Protein AF-A0A227J649-F1 (afdb_monomer)

pLDDT: mean 88.44, std 10.47, range [49.75, 97.69]

Organism: Vibrio parahaemolyticus (NCBI:txid670)

Foldseek 3Di:
DDPPDWDKDADDPVVVVVCVVPPQAQDKDKDWDWDPFQQIKIKIDIWGWHDWDPPPHTMTTIHDDPDIDIDGPHPWGKAADWDWDWDDDPNDIDIDIDGIATPVGD

Nearest PDB structures (foldseek):
  2rde-assembly1_A  TM=8.973E-01  e=7.851E-06  Vibrio cholerae O395
  1yln-assembly1_A-2  TM=6.308E-01  e=8.716E-06  Vibrio cholerae O1
  3kyg-assembly1_B  TM=6.113E-01  e=4.410E-05  Vibrio cholerae
  5vx6-assembly1_A  TM=5.976E-01  e=1.317E-01  Bacillus subtilis subsp. subtilis str. 168
  5vx6-assembly2_B  TM=5.330E-01  e=1.710E-01  Bacillus subtilis subsp. subtilis str. 168

InterPro domains:
  IPR009926 Type III secretion system flagellar brake protein YcgR, PilZN domain [PF12945] (3-65)
  IPR012349 FMN-binding split barrel [G3DSA:2.30.110.10] (1-74)

Radius of gyration: 20.17 Å; Cα contacts (8 Å, |Δi|>4): 180; chains: 1; bounding box: 42×34×48 Å

Mean predicted aligned error: 7.15 Å

Secondary structure (DSSP, 8-state):
--TT-EEEEE--HHHHHHTTTS--TT-EEEEEEE--STT-EEEEEEEEEEEEE-SSS-EEEEEPPS--EEEE--SSPPEEEEEEEEEEETTEEEEEEEEEEBTTB-

Sequence (106 aa):
MKENSYLILDIPMRLLEDQVMRKLHNADVIVRGVSDTELGHVLAFKSSVLMTAVRPSPLLFIRIPGTFATKPVREHERYKLQMDCTIDHSGNIYDGSLVDFSLAGV

Structure (mmCIF, N/CA/C/O backbone):
data_AF-A0A227J649-F1
#
_entry.id   AF-A0A227J649-F1
#
loop_
_atom_site.group_PDB
_atom_site.id
_atom_site.type_symbol
_atom_site.label_atom_id
_atom_site.label_alt_id
_atom_site.label_comp_id
_atom_site.label_asym_id
_atom_site.label_entity_id
_atom_site.label_seq_id
_atom_site.pdbx_PDB_ins_code
_atom_site.Cartn_x
_atom_site.Cartn_y
_atom_site.Cartn_z
_atom_site.occupancy
_atom_site.B_iso_or_equiv
_atom_site.auth_seq_id
_atom_site.auth_comp_id
_atom_site.auth_asym_id
_atom_site.auth_atom_id
_atom_site.pdbx_PDB_model_num
ATOM 1 N N . MET A 1 1 ? -11.527 -16.160 13.899 1.00 55.41 1 MET A N 1
ATOM 2 C CA . MET A 1 1 ? -10.564 -15.115 14.322 1.00 55.41 1 MET A CA 1
ATOM 3 C C . MET A 1 1 ? -10.466 -15.149 15.835 1.00 55.41 1 MET A C 1
ATOM 5 O O . MET A 1 1 ? -11.491 -15.376 16.462 1.00 55.41 1 MET A O 1
ATOM 9 N N . LYS A 1 2 ? -9.272 -14.976 16.415 1.00 61.75 2 LYS A N 1
ATOM 10 C CA . LYS A 1 2 ? -9.125 -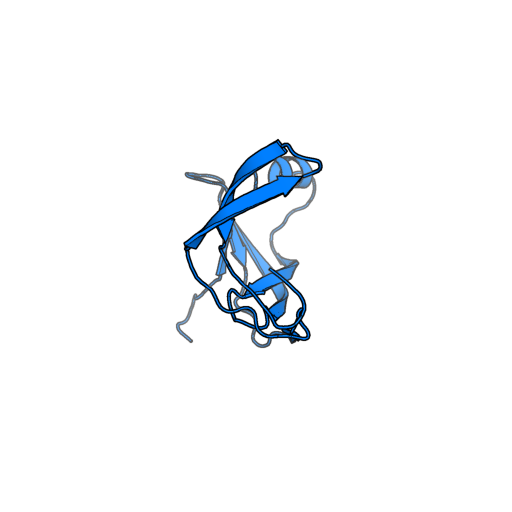14.890 17.877 1.00 61.75 2 LYS A CA 1
ATOM 11 C C . LYS A 1 2 ? -9.903 -13.682 18.402 1.00 61.75 2 LYS A C 1
ATOM 13 O O . LYS A 1 2 ? -9.834 -12.606 17.801 1.00 61.75 2 LYS A O 1
ATOM 18 N N . GLU A 1 3 ? -10.600 -13.855 19.518 1.00 69.00 3 GLU A N 1
ATOM 19 C CA . GLU A 1 3 ? -11.182 -12.739 20.264 1.00 69.00 3 GLU A CA 1
ATOM 20 C C . GLU A 1 3 ? -10.082 -11.718 20.606 1.00 69.00 3 GLU A C 1
ATOM 22 O O . GLU A 1 3 ? -8.932 -12.089 20.845 1.00 69.00 3 GLU A O 1
ATOM 27 N N . ASN A 1 4 ? -10.417 -10.425 20.554 1.00 72.81 4 ASN A N 1
ATOM 28 C CA . ASN A 1 4 ? -9.503 -9.292 20.772 1.00 72.81 4 ASN A CA 1
ATOM 29 C C . ASN A 1 4 ? -8.359 -9.109 19.754 1.00 72.81 4 ASN A C 1
ATOM 31 O O . ASN A 1 4 ? -7.344 -8.497 20.076 1.00 72.81 4 ASN A O 1
ATOM 35 N N . SER A 1 5 ? -8.519 -9.572 18.512 1.00 87.56 5 SER A N 1
ATOM 36 C CA . SER A 1 5 ? -7.564 -9.246 17.441 1.00 87.56 5 SER A CA 1
ATOM 37 C C . SER A 1 5 ? -7.812 -7.834 16.877 1.00 87.56 5 SER A C 1
ATOM 39 O O . SER A 1 5 ? -8.955 -7.459 16.602 1.00 87.56 5 SER A O 1
ATOM 41 N N . TYR A 1 6 ? -6.747 -7.062 16.665 1.00 92.75 6 TYR A N 1
ATOM 42 C CA . TYR A 1 6 ? -6.774 -5.702 16.112 1.00 92.75 6 TYR A CA 1
ATOM 43 C C . TYR A 1 6 ? -5.613 -5.492 15.135 1.00 92.75 6 TYR A C 1
ATOM 45 O O . TYR A 1 6 ? -4.619 -6.216 15.185 1.00 92.75 6 TYR A O 1
ATOM 53 N N . LEU A 1 7 ? -5.741 -4.506 14.245 1.00 94.38 7 LEU A N 1
ATOM 54 C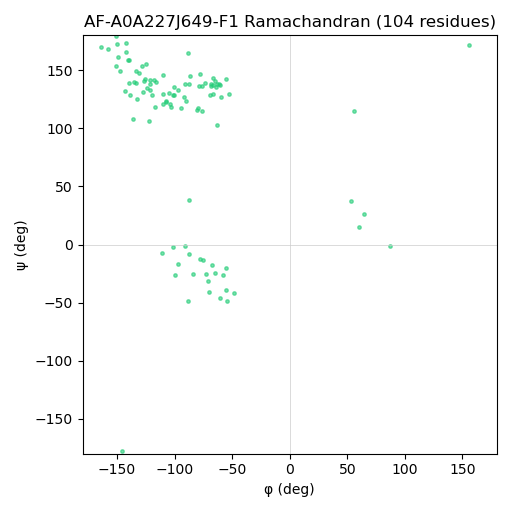 CA . LEU A 1 7 ? -4.610 -4.027 13.448 1.00 94.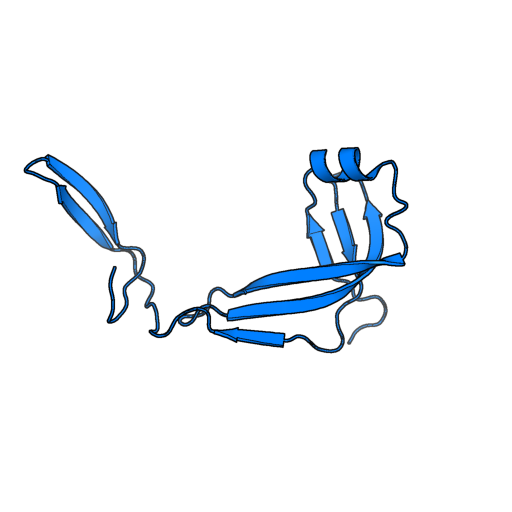38 7 LEU A CA 1
ATOM 55 C C . LEU A 1 7 ? -3.932 -2.880 14.197 1.00 94.38 7 LEU A C 1
ATOM 57 O O . LEU A 1 7 ? -4.617 -2.020 14.759 1.00 94.38 7 LEU A O 1
ATOM 61 N N . ILE A 1 8 ? -2.601 -2.882 14.185 1.00 93.81 8 ILE A N 1
ATOM 62 C CA . ILE A 1 8 ? -1.763 -1.830 14.761 1.00 93.81 8 ILE A CA 1
ATOM 63 C C . ILE A 1 8 ? -1.107 -1.081 13.605 1.00 93.81 8 ILE A C 1
ATOM 65 O O . ILE A 1 8 ? -0.533 -1.712 12.719 1.00 93.81 8 ILE A O 1
ATOM 69 N N . LEU A 1 9 ? -1.205 0.245 13.609 1.00 92.12 9 LEU A N 1
ATOM 70 C CA . LEU A 1 9 ? -0.568 1.116 12.624 1.00 92.12 9 LEU A CA 1
ATOM 71 C C . LEU A 1 9 ? 0.313 2.135 13.343 1.00 92.12 9 LEU A C 1
ATOM 73 O O . LEU A 1 9 ? -0.139 2.753 14.307 1.00 92.12 9 LEU A O 1
ATOM 77 N N . ASP A 1 10 ? 1.528 2.350 12.849 1.00 91.50 10 ASP A N 1
ATOM 78 C CA . ASP A 1 10 ? 2.337 3.492 13.270 1.00 91.50 10 ASP A CA 1
ATOM 79 C C . ASP A 1 10 ? 1.684 4.794 12.793 1.00 91.50 10 ASP A C 1
ATOM 81 O O . ASP A 1 10 ? 1.222 4.891 11.651 1.00 91.50 10 ASP A O 1
ATOM 85 N N . ILE A 1 11 ? 1.655 5.810 13.660 1.00 84.69 11 ILE A N 1
ATOM 86 C CA . ILE A 1 11 ? 1.210 7.154 13.284 1.00 84.69 11 ILE A CA 1
ATOM 87 C C . ILE A 1 11 ? 2.353 8.151 13.504 1.00 84.69 11 ILE A C 1
ATOM 89 O O . ILE A 1 11 ? 2.878 8.248 14.614 1.00 84.69 11 ILE A O 1
ATOM 93 N N . PRO A 1 12 ? 2.701 8.968 12.496 1.00 78.94 12 PRO A N 1
ATOM 94 C CA . PRO A 1 12 ? 3.572 10.120 12.690 1.00 78.94 12 PRO A CA 1
ATOM 95 C C . PRO A 1 12 ? 3.070 11.039 13.816 1.00 78.94 12 PRO A C 1
ATOM 97 O O . PRO A 1 12 ? 1.921 11.480 13.780 1.00 78.94 12 PRO A O 1
ATOM 100 N N . MET A 1 13 ? 3.942 11.398 14.767 1.00 73.94 13 MET A N 1
ATOM 101 C CA . MET A 1 13 ? 3.608 12.293 15.895 1.00 73.94 13 MET A CA 1
ATOM 102 C C . MET A 1 13 ? 2.891 13.574 15.458 1.00 73.94 13 MET A C 1
ATOM 104 O O . MET A 1 13 ? 1.887 13.952 16.052 1.00 73.94 13 MET A O 1
ATOM 108 N N . ARG A 1 14 ? 3.346 14.185 14.359 1.00 75.75 14 ARG A N 1
ATOM 109 C CA . ARG A 1 14 ? 2.740 15.394 13.789 1.00 75.75 14 ARG A CA 1
ATOM 110 C C . ARG A 1 14 ? 1.247 15.229 13.486 1.00 75.75 14 ARG A C 1
ATOM 112 O O . ARG A 1 14 ? 0.465 16.139 13.725 1.00 75.75 14 ARG A O 1
ATOM 119 N N . LEU A 1 15 ? 0.839 14.060 12.987 1.00 72.94 15 LEU A N 1
ATOM 120 C CA . LEU A 1 15 ? -0.570 13.800 12.692 1.00 72.94 15 LEU A CA 1
ATOM 121 C C . LEU A 1 15 ? -1.399 13.660 13.969 1.00 72.94 15 LEU A C 1
ATOM 123 O O . LEU A 1 15 ? -2.566 14.026 13.959 1.00 72.94 15 LEU A O 1
ATOM 127 N N . LEU A 1 16 ? -0.821 13.154 15.061 1.00 69.94 16 LEU A N 1
ATOM 128 C CA . LEU A 1 16 ? -1.505 13.106 16.354 1.00 69.94 16 LEU A CA 1
ATOM 129 C C . LEU A 1 16 ? -1.670 14.499 16.956 1.00 69.94 16 LEU A C 1
ATOM 131 O O . LEU A 1 16 ? -2.744 14.793 17.470 1.00 69.94 16 LEU A O 1
ATOM 135 N N . GLU A 1 17 ? -0.648 15.351 16.851 1.00 71.50 17 GLU A N 1
ATOM 136 C CA . GLU A 1 17 ? -0.682 16.750 17.301 1.00 71.50 17 GLU A CA 1
ATOM 137 C C . GLU A 1 17 ? -1.767 17.553 16.568 1.00 71.50 17 GLU A C 1
ATOM 139 O O . GLU A 1 17 ? -2.593 18.207 17.207 1.00 71.50 17 GLU A O 1
ATOM 144 N N . ASP A 1 18 ? -1.855 17.406 15.243 1.00 67.44 18 ASP A N 1
ATOM 145 C CA . ASP A 1 18 ? -2.906 18.027 14.425 1.00 67.44 18 ASP A CA 1
ATOM 146 C C . ASP A 1 18 ? -4.315 17.483 14.765 1.00 67.44 18 ASP A C 1
ATOM 148 O O . ASP A 1 18 ? -5.330 18.158 14.570 1.00 67.44 18 ASP A O 1
ATOM 152 N N . GLN A 1 19 ? -4.397 16.261 15.306 1.00 63.97 19 GLN A N 1
ATOM 153 C CA . GLN A 1 19 ? -5.642 15.593 15.707 1.00 63.97 19 GLN A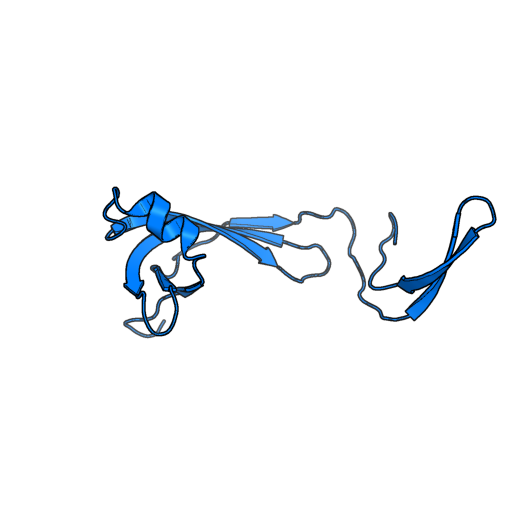 CA 1
ATOM 154 C C . GLN A 1 19 ? -6.037 15.857 17.169 1.00 63.97 19 GLN A C 1
ATOM 156 O O . GLN A 1 19 ? -7.105 15.403 17.569 1.00 63.97 19 GLN A O 1
ATOM 161 N N . VAL A 1 20 ? -5.263 16.612 17.966 1.00 56.03 20 VAL A N 1
ATOM 162 C CA . VAL A 1 20 ? -5.539 16.876 19.403 1.00 56.03 20 VAL A CA 1
ATOM 163 C C . VAL A 1 20 ? -6.933 17.484 19.653 1.00 56.03 20 VAL A C 1
ATOM 165 O O . VAL A 1 20 ? -7.489 17.333 20.740 1.00 56.03 20 VAL A O 1
ATOM 168 N N . MET A 1 21 ? -7.565 18.082 18.637 1.00 49.75 21 MET A N 1
ATOM 169 C CA . MET A 1 21 ? -8.940 18.601 18.718 1.00 49.75 21 MET A CA 1
ATOM 170 C C . MET A 1 21 ? -10.042 17.569 18.394 1.00 49.75 21 MET A C 1
ATOM 172 O O . MET A 1 21 ? -11.224 17.852 18.592 1.00 49.75 21 MET A O 1
ATOM 176 N N . ARG A 1 22 ? -9.703 16.364 17.914 1.00 57.75 22 ARG A N 1
ATOM 177 C CA . ARG A 1 22 ? -10.645 15.276 17.600 1.00 57.75 22 ARG A CA 1
ATOM 178 C C . ARG A 1 22 ? -10.365 14.072 18.496 1.00 57.75 22 ARG A C 1
ATOM 180 O O . ARG A 1 22 ? -9.313 13.449 18.424 1.00 57.75 22 ARG A O 1
ATOM 187 N N . LYS A 1 23 ? -11.343 13.686 19.321 1.00 65.88 23 LYS A N 1
ATOM 188 C CA . LYS A 1 23 ? -11.298 12.394 20.020 1.00 65.88 23 LYS A CA 1
ATOM 189 C C . LYS A 1 23 ? -11.318 11.282 18.966 1.00 65.88 23 LYS A C 1
ATOM 191 O O . LYS A 1 23 ? -12.365 10.998 18.401 1.00 65.88 23 LYS A O 1
ATOM 196 N N . LEU A 1 24 ? -10.161 10.675 18.700 1.00 76.62 24 LEU A N 1
ATOM 197 C CA . LEU A 1 24 ? -10.013 9.597 17.716 1.00 76.62 24 LEU A CA 1
ATOM 198 C C . LEU A 1 24 ? -10.729 8.306 18.131 1.00 76.62 24 LEU A C 1
ATOM 200 O O . LEU A 1 24 ? -10.984 7.461 17.287 1.00 76.62 24 LEU A O 1
ATOM 204 N N . HIS A 1 25 ? -11.079 8.141 19.406 1.00 78.88 25 HIS A N 1
ATOM 205 C CA . HIS A 1 25 ? -11.801 6.964 19.885 1.00 78.88 25 HIS A CA 1
ATOM 206 C C . HIS A 1 25 ? -13.162 6.810 19.181 1.00 78.88 25 HIS A C 1
ATOM 208 O O . HIS A 1 25 ? -13.972 7.737 19.195 1.00 78.88 25 HIS A O 1
ATOM 214 N N . ASN A 1 26 ? -13.427 5.629 18.611 1.00 82.50 26 ASN A N 1
ATOM 215 C CA . ASN A 1 26 ? -14.596 5.318 17.776 1.00 82.50 26 ASN A CA 1
ATOM 216 C C . ASN A 1 26 ? -14.736 6.162 16.496 1.00 82.50 26 ASN A C 1
ATOM 218 O O . ASN A 1 26 ? -15.797 6.144 15.872 1.00 82.50 26 ASN A O 1
ATOM 222 N N . ALA A 1 27 ? -13.691 6.874 16.068 1.00 88.56 27 ALA A N 1
ATOM 223 C CA . ALA A 1 27 ? -13.711 7.533 14.771 1.00 88.56 27 ALA A CA 1
ATOM 224 C C . ALA A 1 27 ? -13.684 6.492 13.641 1.00 88.56 27 ALA A C 1
ATOM 226 O O . ALA A 1 27 ? -12.927 5.517 13.693 1.00 88.56 27 ALA A O 1
ATOM 227 N N . ASP A 1 28 ? -14.492 6.724 12.608 1.00 91.06 28 ASP A N 1
ATOM 228 C CA . ASP A 1 28 ? -14.424 5.971 11.361 1.00 91.06 28 ASP A CA 1
ATOM 229 C C . ASP A 1 28 ? -13.122 6.296 10.620 1.00 91.06 28 ASP A C 1
ATOM 231 O O . ASP A 1 28 ? -12.734 7.459 10.486 1.00 91.06 28 ASP A O 1
ATOM 235 N N . VAL A 1 29 ? -12.470 5.265 10.091 1.00 90.88 29 VAL A N 1
ATOM 236 C CA . VAL A 1 29 ? -11.240 5.379 9.303 1.00 90.88 29 VAL A CA 1
ATOM 237 C C . VAL A 1 29 ? -11.347 4.583 8.012 1.00 90.88 29 VAL A C 1
ATOM 239 O O . VAL A 1 29 ? -11.983 3.529 7.951 1.00 90.88 29 VAL A O 1
ATOM 242 N N . ILE A 1 30 ? -10.684 5.083 6.974 1.00 93.88 30 ILE A N 1
ATOM 243 C CA . ILE A 1 30 ? -10.456 4.355 5.728 1.00 93.88 30 ILE A CA 1
ATOM 244 C C . ILE A 1 30 ? -8.974 4.021 5.667 1.00 93.88 30 ILE A C 1
ATOM 246 O O . ILE A 1 30 ? -8.137 4.921 5.668 1.00 93.88 30 ILE A O 1
ATOM 250 N N . VAL A 1 31 ? -8.655 2.734 5.596 1.00 94.44 31 VAL A N 1
ATOM 251 C CA . VAL A 1 31 ? -7.280 2.258 5.436 1.00 94.44 31 VAL A CA 1
ATOM 252 C C . VAL A 1 31 ? -7.069 1.885 3.982 1.00 94.44 31 VAL A C 1
ATOM 254 O O . VAL A 1 31 ? -7.926 1.234 3.384 1.00 94.44 31 VAL A O 1
ATOM 257 N N . ARG A 1 32 ? -5.933 2.304 3.420 1.00 95.00 32 ARG A N 1
ATOM 258 C CA . ARG A 1 32 ? -5.467 1.890 2.097 1.00 95.00 32 ARG A CA 1
ATOM 259 C C . ARG A 1 32 ? -4.041 1.369 2.207 1.00 95.00 32 ARG A C 1
ATOM 261 O O . ARG A 1 32 ? -3.206 2.028 2.815 1.00 95.00 32 ARG A O 1
ATOM 268 N N . GLY A 1 33 ? -3.781 0.208 1.624 1.00 93.62 33 GLY A N 1
ATOM 269 C CA . GLY A 1 33 ? -2.452 -0.388 1.531 1.00 93.62 33 GLY A CA 1
ATOM 270 C C . GLY A 1 33 ? -2.147 -0.776 0.093 1.00 93.62 33 GLY A C 1
ATOM 271 O O . GLY A 1 33 ? -3.066 -1.039 -0.680 1.00 93.62 33 GLY A O 1
ATOM 272 N N . VAL A 1 34 ? -0.868 -0.807 -0.262 1.00 93.62 34 VAL A N 1
ATOM 273 C CA . VAL A 1 34 ? -0.407 -1.347 -1.544 1.00 93.62 34 VAL A CA 1
ATOM 274 C C . VAL A 1 34 ? 0.273 -2.677 -1.256 1.00 93.62 34 VAL A C 1
ATOM 276 O O . VAL A 1 34 ? 1.178 -2.734 -0.427 1.00 93.62 34 VAL A O 1
ATOM 279 N N . SER A 1 35 ? -0.193 -3.750 -1.888 1.00 90.81 35 SER A N 1
ATOM 280 C CA . SER A 1 35 ? 0.432 -5.060 -1.767 1.00 90.81 35 SER A CA 1
ATOM 281 C C . SER A 1 35 ? 1.682 -5.137 -2.628 1.00 90.81 35 SER A C 1
ATOM 283 O O . SER A 1 35 ? 1.740 -4.607 -3.739 1.00 90.81 35 SER A O 1
ATOM 285 N N . ASP A 1 36 ? 2.653 -5.892 -2.136 1.00 87.69 36 ASP A N 1
ATOM 286 C CA . ASP A 1 36 ? 3.914 -6.145 -2.821 1.00 87.69 36 ASP A CA 1
ATOM 287 C C . ASP A 1 36 ? 3.838 -7.362 -3.772 1.00 87.69 36 ASP A C 1
ATOM 289 O O . ASP A 1 36 ? 4.756 -8.176 -3.867 1.00 87.69 36 ASP A O 1
ATOM 293 N N . THR A 1 37 ? 2.693 -7.509 -4.445 1.00 90.12 37 THR A N 1
ATOM 294 C CA . THR A 1 37 ? 2.454 -8.520 -5.490 1.00 90.12 37 THR A CA 1
ATOM 295 C C . THR A 1 37 ? 2.877 -7.975 -6.856 1.00 90.12 37 THR A C 1
ATOM 297 O O . THR A 1 37 ? 2.963 -6.759 -7.043 1.00 90.12 37 THR A O 1
ATOM 300 N N . GLU A 1 38 ? 3.021 -8.845 -7.847 1.00 90.75 38 GLU A N 1
ATOM 301 C CA . GLU A 1 38 ? 3.477 -8.547 -9.212 1.00 90.75 38 GLU A CA 1
ATOM 302 C C . GLU A 1 38 ? 2.632 -7.444 -9.867 1.00 90.75 38 GLU A C 1
ATOM 304 O O . GLU A 1 38 ? 3.152 -6.432 -10.342 1.00 90.75 38 GLU A O 1
ATOM 309 N N . LEU A 1 39 ? 1.305 -7.569 -9.795 1.00 90.31 39 LEU A N 1
ATOM 310 C CA . LEU A 1 39 ? 0.374 -6.560 -10.314 1.00 90.31 39 LEU A CA 1
ATOM 311 C C . LEU A 1 39 ? 0.216 -5.336 -9.406 1.00 90.31 39 LEU A C 1
ATOM 313 O O . LEU A 1 39 ? -0.343 -4.334 -9.843 1.00 90.31 39 LEU A O 1
ATOM 317 N N . GLY A 1 40 ? 0.705 -5.409 -8.163 1.00 90.00 40 GLY A N 1
ATOM 318 C CA . GLY A 1 40 ? 0.446 -4.441 -7.096 1.00 90.00 40 GLY A CA 1
ATOM 319 C C . GLY A 1 40 ? -1.054 -4.268 -6.846 1.00 90.00 40 GLY A C 1
ATOM 320 O O . GLY A 1 40 ? -1.785 -3.788 -7.702 1.00 90.00 40 GLY A O 1
ATOM 321 N N . HIS A 1 41 ? -1.566 -4.635 -5.681 1.00 93.25 41 HIS A N 1
ATOM 322 C CA . HIS A 1 41 ? -2.979 -4.409 -5.376 1.00 93.25 41 HIS A CA 1
ATOM 323 C C . HIS A 1 41 ? -3.129 -3.250 -4.409 1.00 93.25 41 HIS A C 1
ATOM 325 O O . HIS A 1 41 ? -2.504 -3.229 -3.353 1.00 93.25 41 HIS A O 1
ATOM 331 N N . VAL A 1 42 ? -4.010 -2.306 -4.733 1.00 95.06 42 VAL A N 1
ATOM 332 C CA . VAL A 1 42 ? -4.523 -1.381 -3.727 1.00 95.06 42 VAL A CA 1
ATOM 333 C C . VAL A 1 42 ? -5.617 -2.105 -2.959 1.00 95.06 42 VAL A C 1
ATOM 335 O O . VAL A 1 42 ? -6.660 -2.455 -3.512 1.00 95.06 42 VAL A O 1
ATOM 338 N N . LEU A 1 43 ? -5.369 -2.311 -1.673 1.00 95.25 43 LEU A N 1
ATOM 339 C CA . LEU A 1 43 ? -6.312 -2.845 -0.704 1.00 95.25 43 LEU A CA 1
ATOM 340 C C . LEU A 1 43 ? -6.942 -1.673 0.039 1.00 95.25 43 LEU A C 1
ATOM 342 O O . LEU A 1 43 ? -6.222 -0.785 0.491 1.00 95.25 43 LEU A O 1
ATOM 346 N N . ALA A 1 44 ? -8.263 -1.656 0.186 1.00 96.56 44 ALA A N 1
ATOM 347 C CA . ALA A 1 44 ? -8.959 -0.609 0.922 1.00 96.56 44 ALA A CA 1
ATOM 348 C C . ALA A 1 44 ? -10.099 -1.165 1.773 1.00 96.56 44 ALA A C 1
ATOM 350 O O . ALA A 1 44 ? -10.867 -2.015 1.325 1.00 96.56 44 ALA A O 1
ATOM 351 N N . PHE A 1 45 ? -10.253 -0.655 2.990 1.00 97.06 45 PHE A N 1
ATOM 352 C CA . PHE A 1 45 ? -11.368 -1.024 3.859 1.00 97.06 45 PHE A CA 1
ATOM 353 C C . PHE A 1 45 ? -11.753 0.109 4.806 1.00 97.06 45 PHE A C 1
ATOM 355 O O . PHE A 1 45 ? -10.929 0.948 5.174 1.00 97.06 45 PHE A O 1
ATOM 362 N N . LYS A 1 46 ? -13.025 0.108 5.214 1.00 96.00 46 LYS A N 1
ATOM 363 C CA . LYS A 1 46 ? -13.517 0.941 6.311 1.00 96.00 46 LYS A CA 1
ATOM 364 C C . LYS A 1 46 ? -13.337 0.196 7.632 1.00 96.00 46 LYS A C 1
ATOM 366 O O . LYS A 1 46 ? -13.601 -1.002 7.710 1.00 96.00 46 LYS A O 1
ATOM 371 N N . SER A 1 47 ? -12.899 0.907 8.661 1.00 95.06 47 SER A N 1
ATOM 372 C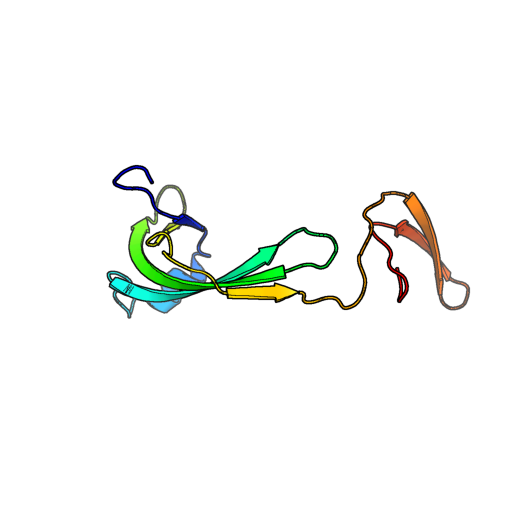 CA . SER A 1 47 ? -12.804 0.410 10.032 1.00 95.06 47 SER A CA 1
ATOM 373 C C . SER A 1 47 ? -13.100 1.535 11.033 1.00 95.06 47 SER A C 1
ATOM 375 O O . SER A 1 47 ? -13.426 2.652 10.638 1.00 95.06 47 SER A O 1
ATOM 377 N N . SER A 1 48 ? -12.999 1.234 12.324 1.00 93.31 48 SER A N 1
ATOM 378 C CA . SER A 1 48 ? -13.134 2.176 13.429 1.00 93.31 48 SER A CA 1
ATOM 379 C C . SER A 1 48 ? -11.911 2.107 14.340 1.00 93.31 48 SER A C 1
ATOM 381 O O . SER A 1 48 ? -11.401 1.015 14.628 1.00 93.31 48 SER A O 1
ATOM 383 N N . VAL A 1 49 ? -11.481 3.256 14.851 1.00 92.19 49 VAL A N 1
ATOM 384 C CA . VAL A 1 49 ? -10.419 3.342 15.859 1.00 92.19 49 VAL A CA 1
ATOM 385 C C . VAL A 1 49 ? -10.909 2.784 17.191 1.00 92.19 49 VAL A C 1
ATOM 387 O O . VAL A 1 49 ? -11.951 3.188 17.703 1.00 92.19 49 VAL A O 1
ATOM 390 N N . LEU A 1 50 ? -10.125 1.874 17.762 1.00 91.94 50 LEU A N 1
ATOM 391 C CA . LEU A 1 50 ? -10.329 1.320 19.097 1.00 91.94 50 LEU A CA 1
ATOM 392 C C . LEU A 1 50 ? -9.630 2.182 20.149 1.00 91.94 50 LEU A C 1
ATOM 394 O O . LEU A 1 50 ? -10.236 2.548 21.147 1.00 91.94 50 LEU A O 1
ATOM 398 N N . MET A 1 51 ? -8.358 2.519 19.926 1.00 89.50 51 MET A N 1
ATOM 399 C CA . MET A 1 51 ? -7.581 3.383 20.817 1.00 89.50 51 MET A CA 1
ATOM 400 C C . MET A 1 51 ? -6.317 3.915 20.134 1.00 89.50 51 MET A C 1
ATOM 402 O O . MET A 1 51 ? -5.916 3.440 19.071 1.00 89.50 51 MET A O 1
ATOM 406 N N . THR A 1 52 ? -5.667 4.869 20.794 1.00 88.38 52 THR A N 1
ATOM 407 C CA . THR A 1 52 ? -4.333 5.374 20.456 1.00 88.38 52 THR A CA 1
ATOM 408 C C . THR A 1 52 ? -3.401 5.181 21.646 1.00 88.38 52 THR A C 1
ATOM 410 O O . THR A 1 52 ? -3.791 5.485 22.774 1.00 88.38 52 THR A O 1
ATOM 413 N N . ALA A 1 53 ? -2.167 4.748 21.406 1.00 87.75 53 ALA A N 1
ATOM 414 C CA . ALA A 1 53 ? -1.101 4.748 22.408 1.00 87.75 53 ALA A CA 1
ATOM 415 C C . ALA A 1 53 ? 0.007 5.697 21.949 1.00 87.75 53 ALA A C 1
ATOM 417 O O . ALA A 1 53 ? 0.306 5.733 20.767 1.00 87.75 53 ALA A O 1
ATOM 418 N N . VAL A 1 54 ? 0.603 6.471 22.857 1.00 84.56 54 VAL A N 1
ATOM 419 C CA . VAL A 1 54 ? 1.671 7.445 22.527 1.00 84.56 54 VAL A CA 1
ATOM 420 C C . VAL A 1 54 ? 3.045 7.043 23.064 1.00 84.56 54 VAL A C 1
ATOM 422 O O . VAL A 1 54 ? 4.040 7.703 22.785 1.00 84.56 54 VAL A O 1
ATOM 425 N N . ARG A 1 55 ? 3.117 5.976 23.866 1.00 83.50 55 ARG A N 1
ATOM 426 C CA . ARG A 1 55 ? 4.358 5.443 24.442 1.00 83.50 55 ARG A CA 1
ATOM 427 C C . ARG A 1 55 ? 4.375 3.918 24.293 1.00 83.50 55 ARG A C 1
ATOM 429 O O . ARG A 1 55 ? 3.333 3.306 24.524 1.00 83.50 55 ARG A O 1
ATOM 436 N N . PRO A 1 56 ? 5.526 3.301 23.960 1.00 85.31 56 PRO A N 1
ATOM 437 C CA . PRO A 1 56 ? 6.828 3.928 23.683 1.00 85.31 56 PRO A CA 1
ATOM 438 C C . PRO A 1 56 ? 6.915 4.622 22.310 1.00 85.31 56 PRO A C 1
ATOM 440 O O . PRO A 1 56 ? 7.837 5.397 22.091 1.00 85.31 56 PRO A O 1
ATOM 443 N N . SER A 1 57 ? 5.953 4.375 21.419 1.00 87.06 57 SER A N 1
ATOM 444 C CA . SER A 1 57 ? 5.818 4.994 20.095 1.00 87.06 57 SER A CA 1
ATOM 445 C C . SER A 1 57 ? 4.334 5.281 19.824 1.00 87.06 57 SER A C 1
ATOM 447 O O . SER A 1 57 ? 3.484 4.657 20.474 1.00 87.06 57 SER A O 1
ATOM 449 N N . PRO A 1 58 ? 3.984 6.201 18.911 1.00 87.88 58 PRO A N 1
ATOM 450 C CA . PRO A 1 58 ? 2.601 6.523 18.621 1.00 87.88 58 PRO A CA 1
ATOM 451 C C . PRO A 1 58 ? 1.958 5.493 17.690 1.00 87.88 58 PRO A C 1
ATOM 453 O O . PRO A 1 58 ? 2.357 5.328 16.539 1.00 87.88 58 PRO A O 1
ATOM 456 N N . LEU A 1 59 ? 0.936 4.815 18.204 1.00 91.00 59 LEU A N 1
ATOM 457 C CA . LEU A 1 59 ? 0.260 3.690 17.567 1.00 91.00 59 LEU A CA 1
ATOM 458 C C . LEU A 1 59 ? -1.252 3.916 17.501 1.00 91.00 59 LEU A C 1
ATOM 460 O O . LEU A 1 59 ? -1.871 4.363 18.474 1.00 91.00 59 LEU A O 1
ATOM 464 N N . LEU A 1 60 ? -1.856 3.525 16.378 1.00 91.25 60 LEU A N 1
ATOM 465 C CA . LEU A 1 60 ? -3.300 3.400 16.193 1.00 91.25 60 LEU A CA 1
ATOM 466 C C . LEU A 1 60 ? -3.716 1.942 16.288 1.00 91.25 60 LEU A C 1
ATOM 468 O O . LEU A 1 60 ? -3.217 1.099 15.546 1.00 91.25 60 LEU A O 1
ATOM 472 N N . PHE A 1 61 ? -4.706 1.667 17.122 1.00 93.06 61 PHE A N 1
ATOM 473 C CA . PHE A 1 61 ? -5.348 0.365 17.195 1.00 93.06 61 PHE A CA 1
ATOM 474 C C . PHE A 1 61 ? -6.697 0.475 16.500 1.00 93.06 61 PHE A C 1
ATOM 476 O O . PHE A 1 61 ? -7.538 1.281 16.905 1.00 93.06 61 PHE A O 1
ATOM 483 N N . ILE A 1 62 ? -6.923 -0.331 15.465 1.00 94.25 62 ILE A N 1
ATOM 484 C CA . ILE A 1 62 ? -8.180 -0.340 14.707 1.00 94.25 62 ILE A CA 1
ATOM 485 C C . ILE A 1 62 ? -8.785 -1.740 14.668 1.00 94.25 62 ILE A C 1
ATOM 487 O O . ILE A 1 62 ? -8.093 -2.757 14.780 1.00 94.25 62 ILE A O 1
ATOM 491 N N . ARG A 1 63 ? -10.103 -1.800 14.478 1.00 94.25 63 ARG A N 1
ATOM 492 C CA . ARG A 1 63 ? -10.813 -3.071 14.315 1.00 94.25 63 ARG A CA 1
ATOM 493 C C . ARG A 1 63 ? -10.366 -3.762 13.021 1.00 94.25 63 ARG A C 1
ATOM 495 O O . ARG A 1 63 ? -10.180 -3.105 11.996 1.00 94.25 63 ARG A O 1
ATOM 502 N N . ILE A 1 64 ? -10.215 -5.085 13.043 1.00 93.75 64 ILE A N 1
ATOM 503 C CA . ILE A 1 64 ? -9.972 -5.835 11.804 1.00 93.75 64 ILE A CA 1
ATOM 504 C C . ILE A 1 64 ? -11.238 -5.745 10.935 1.00 93.75 64 ILE A C 1
ATOM 506 O O . ILE A 1 64 ? -12.333 -5.992 11.451 1.00 93.75 64 ILE A O 1
ATOM 510 N N . PRO A 1 65 ? -11.127 -5.370 9.649 1.00 93.19 65 PRO A N 1
ATOM 511 C CA . PRO A 1 65 ? -12.283 -5.311 8.765 1.00 93.19 65 PRO A CA 1
ATOM 512 C C . PRO A 1 65 ? -12.855 -6.712 8.518 1.00 93.19 65 PRO A C 1
ATOM 514 O O . PRO A 1 65 ? -12.108 -7.673 8.354 1.00 93.19 65 PRO A O 1
ATOM 517 N N . GLY A 1 66 ? -14.183 -6.829 8.430 1.00 90.44 66 GLY A N 1
ATOM 518 C CA . GLY A 1 66 ? -14.825 -8.075 7.986 1.00 90.44 66 GLY A CA 1
ATOM 519 C C . 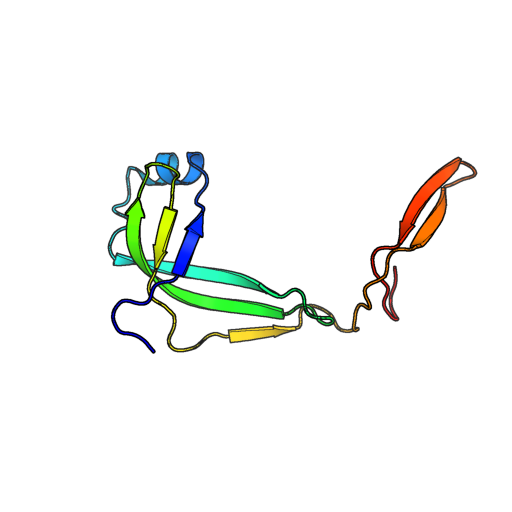GLY A 1 66 ? -14.665 -8.328 6.481 1.00 90.44 66 GLY A C 1
ATOM 520 O O . GLY A 1 66 ? -14.685 -9.470 6.038 1.00 90.44 66 GLY A O 1
ATOM 521 N N . THR A 1 67 ? -14.479 -7.261 5.700 1.00 93.19 67 THR A N 1
ATOM 522 C CA . THR A 1 67 ? -14.315 -7.291 4.241 1.00 93.19 67 THR A CA 1
ATOM 523 C C . THR A 1 67 ? -13.384 -6.169 3.792 1.00 93.19 67 THR A C 1
ATOM 525 O O . THR A 1 67 ? -13.398 -5.086 4.380 1.00 93.19 67 THR A O 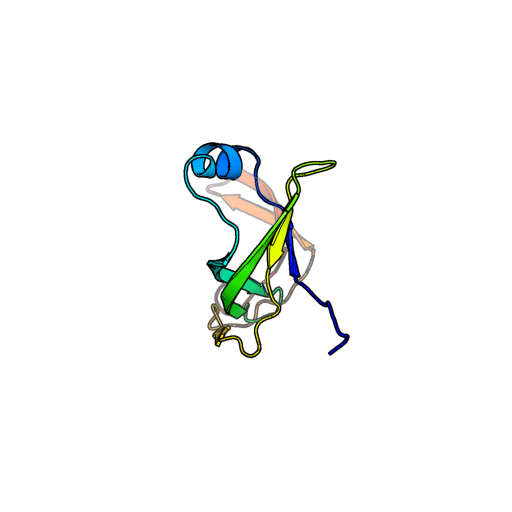1
ATOM 528 N N . PHE A 1 68 ? -12.646 -6.378 2.706 1.00 95.38 68 PHE A N 1
ATOM 529 C CA . PHE A 1 68 ? -11.837 -5.346 2.061 1.00 95.38 68 PHE A CA 1
ATOM 530 C C . PHE A 1 68 ? -12.051 -5.373 0.546 1.00 95.38 68 PHE A C 1
ATOM 532 O O . PHE A 1 68 ? -12.326 -6.421 -0.035 1.00 95.38 68 PHE A O 1
ATOM 539 N N . ALA A 1 69 ? -11.930 -4.213 -0.089 1.00 95.50 69 ALA A N 1
ATOM 540 C CA . ALA A 1 69 ? -11.857 -4.101 -1.536 1.00 95.50 69 ALA A CA 1
AT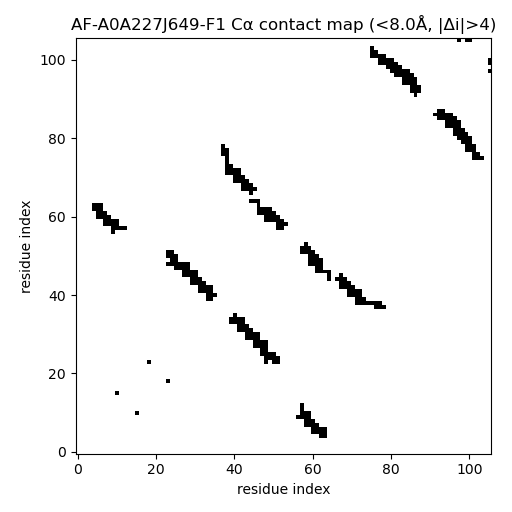OM 541 C C . ALA A 1 69 ? -10.399 -4.253 -1.983 1.00 95.50 69 ALA A C 1
ATOM 543 O O . ALA A 1 69 ? -9.485 -3.788 -1.300 1.00 95.50 69 ALA A O 1
ATOM 544 N N . THR A 1 70 ? -10.191 -4.874 -3.139 1.00 95.56 70 THR A N 1
ATOM 545 C CA . THR A 1 70 ? -8.879 -5.010 -3.774 1.00 95.56 70 THR A CA 1
ATOM 546 C C . THR A 1 70 ? -8.989 -4.650 -5.248 1.00 95.56 70 THR A C 1
ATOM 548 O O . THR A 1 70 ? -9.981 -4.992 -5.896 1.00 95.56 70 THR A O 1
ATOM 551 N N . LYS A 1 71 ? -7.998 -3.933 -5.778 1.00 94.81 71 LYS A N 1
ATOM 552 C 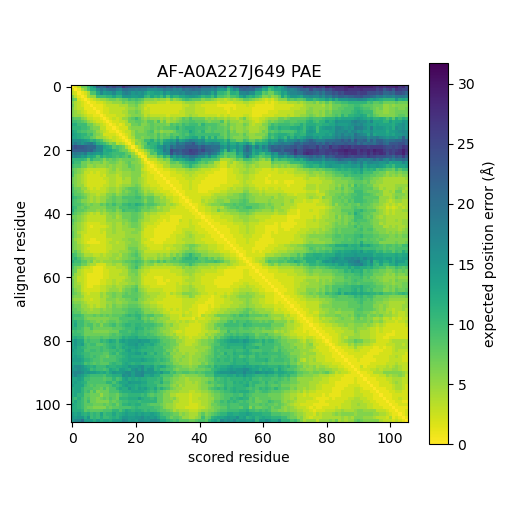CA . LYS A 1 71 ? -7.908 -3.613 -7.204 1.00 94.81 71 LYS A CA 1
ATOM 553 C C . LYS A 1 71 ? -6.442 -3.638 -7.649 1.00 94.81 71 LYS A C 1
ATOM 555 O O . LYS A 1 71 ? -5.629 -3.004 -6.972 1.00 94.81 71 LYS A O 1
ATOM 560 N N . PRO A 1 72 ? -6.096 -4.308 -8.764 1.00 92.81 72 PRO A N 1
ATOM 561 C CA . PRO A 1 72 ? -4.758 -4.203 -9.335 1.00 92.81 72 PRO A CA 1
ATOM 562 C C . PRO A 1 72 ? -4.490 -2.761 -9.792 1.00 92.81 72 PRO A C 1
ATOM 564 O O . PRO A 1 72 ? -5.379 -2.104 -10.345 1.00 92.81 72 PRO A O 1
ATOM 567 N N . VAL A 1 73 ? -3.283 -2.253 -9.536 1.00 93.19 73 VAL A N 1
ATOM 568 C CA . VAL A 1 73 ? -2.839 -0.923 -9.997 1.00 93.19 73 VAL A CA 1
ATOM 569 C C . VAL A 1 73 ? -2.015 -0.985 -11.277 1.00 93.19 73 VAL A C 1
ATOM 571 O O . VAL A 1 73 ? -1.870 0.046 -11.929 1.00 93.19 73 VAL A O 1
ATOM 574 N N . ARG A 1 74 ? -1.495 -2.158 -11.654 1.00 89.75 74 ARG A N 1
ATOM 575 C CA . ARG A 1 74 ? -0.711 -2.351 -12.880 1.00 89.75 74 ARG A CA 1
ATOM 576 C C . ARG A 1 74 ? -1.481 -3.184 -13.898 1.00 89.75 74 ARG A C 1
ATOM 578 O O . ARG A 1 74 ? -2.206 -4.105 -13.531 1.00 89.75 74 ARG A O 1
ATOM 585 N N . GLU A 1 75 ? -1.278 -2.869 -15.173 1.00 91.62 75 GLU A N 1
ATOM 586 C CA . GLU A 1 75 ? -1.781 -3.666 -16.303 1.00 91.62 75 GLU A CA 1
ATOM 587 C C . GLU A 1 75 ? -0.849 -4.838 -16.641 1.00 91.62 75 GLU A C 1
ATOM 589 O O . GLU A 1 75 ? -1.295 -5.860 -17.157 1.00 91.62 75 GLU A O 1
ATOM 594 N N . HIS A 1 76 ? 0.438 -4.705 -16.308 1.00 92.62 76 HIS A N 1
ATOM 595 C CA . HIS A 1 76 ? 1.460 -5.721 -16.527 1.00 92.62 76 HIS A CA 1
ATOM 596 C C . HIS A 1 76 ? 2.111 -6.130 -15.208 1.00 92.62 76 HIS A C 1
ATOM 598 O O . HIS A 1 76 ? 2.369 -5.291 -14.340 1.00 92.62 76 HIS A O 1
ATOM 604 N N . GLU A 1 77 ? 2.402 -7.422 -15.079 1.00 92.94 77 GLU A N 1
ATOM 605 C CA . GLU A 1 77 ? 3.192 -7.954 -13.973 1.00 92.94 77 GLU A CA 1
ATOM 606 C C . GLU A 1 77 ? 4.589 -7.328 -13.969 1.00 92.94 77 GLU A C 1
ATOM 608 O O . GLU A 1 77 ? 5.221 -7.175 -15.019 1.00 92.94 77 GLU A O 1
ATOM 613 N N . ARG A 1 78 ? 5.059 -6.961 -12.773 1.00 93.56 78 ARG A N 1
ATOM 614 C CA . ARG A 1 78 ? 6.447 -6.573 -12.538 1.00 93.56 78 ARG A CA 1
ATOM 615 C C . ARG A 1 78 ? 7.196 -7.712 -11.866 1.00 93.56 78 ARG A C 1
ATOM 617 O O . ARG A 1 78 ? 6.850 -8.109 -10.753 1.00 93.56 78 ARG A O 1
ATOM 624 N N . TYR A 1 79 ? 8.221 -8.216 -12.540 1.00 93.69 79 TYR A N 1
ATOM 625 C CA . TYR A 1 79 ? 9.099 -9.263 -12.035 1.00 93.69 79 TYR A CA 1
ATOM 626 C C . TYR A 1 79 ? 10.261 -8.623 -11.295 1.00 93.69 79 TYR A C 1
ATOM 628 O O . TYR A 1 79 ? 10.981 -7.801 -11.857 1.00 93.69 79 TYR A O 1
ATOM 636 N N . LYS A 1 80 ? 10.443 -9.003 -10.033 1.00 92.06 80 LYS A N 1
ATOM 637 C CA . LYS A 1 80 ? 11.534 -8.497 -9.200 1.00 92.06 80 LYS A CA 1
ATOM 638 C C . LYS A 1 80 ? 12.846 -9.163 -9.578 1.00 92.06 80 LYS A C 1
ATOM 640 O O . LYS A 1 80 ? 12.906 -10.384 -9.727 1.00 92.06 80 LYS A O 1
ATOM 645 N N . LEU A 1 81 ? 13.896 -8.363 -9.662 1.00 93.31 81 LEU A N 1
ATOM 646 C CA . LEU A 1 81 ? 15.270 -8.827 -9.789 1.00 93.31 81 LEU A CA 1
ATOM 647 C C . LEU A 1 81 ? 16.206 -7.817 -9.134 1.00 93.31 81 LEU A C 1
ATOM 649 O O . LEU A 1 81 ? 15.791 -6.740 -8.730 1.00 93.31 81 LEU A O 1
ATOM 653 N N . GLN A 1 82 ? 17.477 -8.170 -9.028 1.00 93.81 82 GLN A N 1
ATOM 654 C CA . GLN A 1 82 ? 18.510 -7.233 -8.628 1.00 93.81 82 GLN A CA 1
ATOM 655 C C . GLN A 1 82 ? 19.695 -7.451 -9.552 1.00 93.81 82 GLN A C 1
ATOM 657 O O . GLN A 1 82 ? 20.354 -8.489 -9.489 1.00 93.81 82 GLN A O 1
ATOM 662 N N . MET A 1 83 ? 19.911 -6.504 -10.456 1.00 95.94 83 MET A N 1
ATOM 663 C CA . MET A 1 83 ? 20.971 -6.585 -11.452 1.00 95.94 83 MET A CA 1
ATOM 664 C C . MET A 1 83 ? 21.632 -5.226 -11.602 1.00 95.94 83 MET A C 1
ATOM 666 O O . MET A 1 83 ? 20.945 -4.230 -11.815 1.00 95.94 83 MET A O 1
ATOM 670 N N . ASP A 1 84 ? 22.955 -5.193 -11.505 1.00 97.06 84 ASP A N 1
ATOM 671 C CA . ASP A 1 84 ? 23.719 -3.977 -11.758 1.00 97.06 84 ASP A CA 1
ATOM 672 C C . ASP A 1 84 ? 23.555 -3.562 -13.222 1.00 97.06 84 ASP A C 1
ATOM 674 O O . ASP A 1 84 ? 23.588 -4.392 -14.137 1.00 97.06 84 ASP A O 1
ATOM 678 N N . CYS A 1 85 ? 23.336 -2.274 -13.448 1.00 95.44 85 CYS A N 1
ATOM 679 C CA . CYS A 1 85 ? 23.149 -1.712 -14.775 1.00 95.44 85 CYS A CA 1
ATOM 680 C C . CYS A 1 85 ? 23.816 -0.342 -14.882 1.00 95.44 85 CYS A C 1
ATOM 682 O O . CYS A 1 85 ? 24.174 0.277 -13.882 1.00 95.44 85 CYS A O 1
ATOM 684 N N . THR A 1 86 ? 23.965 0.142 -16.111 1.00 96.81 86 THR A N 1
ATOM 685 C CA . THR A 1 86 ? 24.381 1.515 -16.379 1.00 96.81 86 THR A CA 1
ATOM 686 C C . THR A 1 86 ? 23.286 2.251 -17.139 1.00 96.81 86 THR A C 1
ATOM 688 O O . THR A 1 86 ? 22.614 1.683 -18.001 1.00 96.81 86 THR A O 1
ATOM 691 N N . ILE A 1 87 ? 23.086 3.523 -16.802 1.00 95.75 87 ILE A N 1
ATOM 692 C CA . ILE A 1 87 ? 22.169 4.425 -17.500 1.00 95.75 87 ILE A CA 1
ATOM 693 C C . ILE A 1 87 ? 23.018 5.417 -18.285 1.00 95.75 87 ILE A C 1
ATOM 695 O O . ILE A 1 87 ? 23.828 6.128 -17.696 1.00 95.75 87 ILE A O 1
ATOM 699 N N . ASP A 1 88 ? 22.821 5.476 -19.601 1.00 96.50 88 ASP A N 1
ATOM 700 C CA . ASP A 1 88 ? 23.370 6.537 -20.447 1.00 96.50 88 ASP A CA 1
ATOM 701 C C . ASP A 1 88 ? 22.319 7.638 -20.620 1.00 96.50 88 ASP A C 1
ATOM 703 O O . ASP A 1 88 ? 21.235 7.410 -21.166 1.00 96.50 88 ASP A O 1
ATOM 707 N N . HIS A 1 89 ? 22.637 8.839 -20.141 1.00 96.25 89 HIS A N 1
ATOM 708 C CA . HIS A 1 89 ? 21.853 10.041 -20.388 1.00 96.25 89 HIS A CA 1
ATOM 709 C C . HIS A 1 89 ? 22.735 11.096 -21.056 1.00 96.25 89 HIS A C 1
ATOM 711 O O . HIS A 1 89 ? 23.535 11.776 -20.403 1.00 96.25 89 HIS A O 1
ATOM 717 N N . SER A 1 90 ? 22.515 11.307 -22.355 1.00 95.56 90 SER A N 1
ATOM 718 C CA . SER A 1 90 ? 23.210 12.325 -23.156 1.00 95.56 90 SER A CA 1
ATOM 719 C C . SER A 1 90 ? 24.740 12.220 -23.059 1.00 95.56 90 SER A C 1
ATOM 721 O O . SER A 1 90 ? 25.427 13.240 -23.002 1.00 95.56 90 SER A O 1
ATOM 723 N N . GLY A 1 91 ? 25.273 10.994 -23.006 1.00 94.88 91 GLY A N 1
ATOM 724 C CA . GLY A 1 91 ? 26.706 10.716 -22.905 1.00 94.88 91 GLY A CA 1
ATOM 725 C C . GLY A 1 91 ? 27.253 10.687 -21.475 1.00 94.88 91 GLY A C 1
ATOM 726 O O . GLY A 1 91 ? 28.441 10.427 -21.294 1.00 94.88 91 GLY A O 1
ATOM 727 N N . ASN A 1 92 ? 26.420 10.934 -20.459 1.00 97.06 92 ASN A N 1
ATOM 728 C CA . ASN A 1 92 ? 26.786 10.719 -19.061 1.00 97.06 92 ASN A CA 1
ATOM 729 C C . ASN A 1 92 ? 26.370 9.309 -18.639 1.00 97.06 92 ASN A C 1
ATOM 731 O O . ASN A 1 92 ? 25.204 8.943 -18.789 1.00 97.06 92 ASN A O 1
ATOM 735 N N . ILE A 1 93 ? 27.316 8.549 -18.088 1.00 97.69 93 ILE A N 1
ATOM 736 C CA . ILE A 1 93 ? 27.095 7.178 -17.625 1.00 97.69 93 ILE A CA 1
ATOM 737 C C . ILE A 1 93 ? 26.921 7.185 -16.108 1.00 97.69 93 ILE A C 1
ATOM 739 O O . ILE A 1 93 ? 27.757 7.728 -15.384 1.00 97.69 93 ILE A O 1
ATOM 743 N N . TYR A 1 94 ? 25.846 6.558 -15.644 1.00 97.56 94 TYR A N 1
ATOM 744 C CA . TYR A 1 94 ? 25.528 6.398 -14.229 1.00 97.56 94 TYR A CA 1
ATOM 745 C C . TYR A 1 94 ? 25.428 4.919 -13.890 1.00 97.56 94 TYR A C 1
ATOM 747 O O . TYR A 1 94 ? 24.731 4.183 -14.587 1.00 97.56 94 TYR A O 1
ATOM 755 N N . ASP A 1 95 ? 26.062 4.504 -12.800 1.00 97.56 95 ASP A N 1
ATOM 756 C CA . ASP A 1 95 ? 25.847 3.176 -12.235 1.00 97.56 95 ASP A CA 1
ATOM 757 C C . ASP A 1 95 ? 24.482 3.121 -11.536 1.00 97.56 95 ASP A C 1
ATOM 759 O O . ASP A 1 95 ? 24.067 4.063 -10.851 1.00 97.56 95 ASP A O 1
ATOM 763 N N . GLY A 1 96 ? 23.774 2.011 -11.708 1.00 95.00 96 GLY A N 1
ATOM 764 C CA . GLY A 1 96 ? 22.448 1.785 -11.154 1.00 95.00 96 GLY A CA 1
ATOM 765 C C . GLY A 1 96 ? 22.178 0.311 -10.880 1.00 95.00 96 GLY A C 1
ATOM 766 O O . GLY A 1 96 ? 23.007 -0.562 -11.129 1.00 95.00 96 GLY A O 1
ATOM 767 N N . SER A 1 97 ? 20.988 0.033 -10.352 1.00 96.12 97 SER A N 1
ATOM 768 C CA . SER A 1 97 ? 20.505 -1.329 -10.144 1.00 96.12 97 SER A CA 1
ATOM 769 C C . SER A 1 97 ? 19.080 -1.445 -10.665 1.00 96.12 97 SER A C 1
ATOM 771 O O . SER A 1 97 ? 18.201 -0.671 -10.280 1.00 96.12 97 SER A O 1
ATOM 773 N N . LEU A 1 98 ? 18.857 -2.407 -11.555 1.00 95.75 98 LEU A N 1
ATOM 774 C CA . LEU A 1 98 ? 17.538 -2.784 -12.027 1.00 95.75 98 LEU A CA 1
ATOM 775 C C . LEU A 1 98 ? 16.845 -3.618 -10.944 1.00 95.75 98 LEU A C 1
ATOM 777 O O . LEU A 1 98 ? 17.305 -4.715 -10.624 1.00 95.75 98 LEU A O 1
ATOM 781 N N . VAL A 1 99 ? 15.757 -3.077 -10.391 1.00 95.06 99 VAL A N 1
ATOM 782 C CA . VAL A 1 99 ? 15.033 -3.651 -9.240 1.00 95.06 99 VAL A CA 1
ATOM 783 C C . VAL A 1 99 ? 13.778 -4.440 -9.630 1.00 95.06 99 VAL A C 1
ATOM 785 O O . VAL A 1 99 ? 13.346 -5.347 -8.917 1.00 95.06 99 VAL A O 1
ATOM 788 N N . ASP A 1 100 ? 13.173 -4.107 -10.766 1.00 94.19 100 ASP A N 1
ATOM 789 C CA . ASP A 1 100 ? 12.084 -4.864 -11.371 1.00 94.19 100 ASP A CA 1
ATOM 790 C C . ASP A 1 100 ? 11.984 -4.550 -12.875 1.00 94.19 100 ASP A C 1
ATOM 792 O O . ASP A 1 100 ? 12.644 -3.637 -13.368 1.00 94.19 100 ASP A O 1
ATOM 796 N N . PHE A 1 101 ? 11.198 -5.330 -13.619 1.00 94.62 101 PHE A N 1
ATOM 797 C CA . PHE A 1 101 ? 10.815 -5.000 -14.994 1.00 94.62 101 PHE A CA 1
ATOM 798 C C . PHE A 1 101 ? 9.431 -5.548 -15.341 1.00 94.62 101 PHE A C 1
ATOM 800 O O . PHE A 1 101 ? 8.925 -6.471 -14.705 1.00 94.62 101 PHE A O 1
ATOM 807 N N . SER A 1 102 ? 8.834 -5.001 -16.395 1.00 95.00 102 SER A N 1
ATOM 808 C CA . SER A 1 102 ? 7.565 -5.431 -16.986 1.00 95.00 102 SER A CA 1
ATOM 809 C C . SER A 1 102 ? 7.606 -5.320 -18.509 1.00 95.00 102 SER A C 1
ATOM 811 O O . SER A 1 102 ? 8.525 -4.728 -19.075 1.00 95.00 102 SER A O 1
ATOM 813 N N . LEU A 1 103 ? 6.556 -5.808 -19.178 1.00 93.00 103 LEU A N 1
ATOM 814 C CA . LEU A 1 103 ? 6.383 -5.646 -20.629 1.00 93.00 103 LEU A CA 1
ATOM 815 C C . LEU A 1 103 ? 6.362 -4.178 -21.088 1.00 93.00 103 LEU A C 1
ATOM 817 O O . LEU A 1 103 ? 6.699 -3.900 -22.234 1.00 93.00 103 LEU A O 1
ATOM 821 N N . ALA A 1 104 ? 5.974 -3.249 -20.212 1.00 92.69 104 ALA A N 1
ATOM 822 C CA . ALA A 1 104 ? 5.866 -1.828 -20.534 1.00 92.69 104 ALA A CA 1
ATOM 823 C C . ALA A 1 104 ? 7.049 -0.983 -20.035 1.00 92.69 104 ALA A C 1
ATOM 825 O O . ALA A 1 104 ? 7.069 0.222 -20.276 1.00 92.69 104 ALA A O 1
ATOM 826 N N . GLY A 1 105 ? 8.025 -1.576 -19.340 1.00 90.31 105 GLY A N 1
ATOM 827 C CA . GLY A 1 105 ? 9.195 -0.836 -18.875 1.00 90.31 105 GLY A CA 1
ATOM 828 C C . GLY A 1 105 ? 9.903 -1.440 -17.671 1.00 90.31 105 GLY A C 1
ATOM 829 O O . GLY A 1 105 ? 9.401 -2.371 -17.034 1.00 90.31 105 GLY A O 1
ATOM 830 N N . VAL A 1 106 ? 11.056 -0.841 -17.383 1.00 85.81 106 VAL A N 1
ATOM 831 C CA . VAL A 1 106 ? 11.971 -1.093 -16.264 1.00 85.81 106 VAL A CA 1
ATOM 832 C C . VAL A 1 106 ? 11.798 -0.001 -15.213 1.00 85.81 106 VAL A C 1
ATOM 834 O O . VAL A 1 106 ? 11.864 1.185 -15.594 1.00 85.81 106 VAL A O 1
#

Solvent-accessible surface area (backbone atoms only — not comparable to full-atom values): 6380 Å² total; per-residue (Å²): 130,70,86,93,64,63,44,78,41,84,47,63,68,68,62,52,63,76,34,72,89,52,78,57,62,69,33,80,42,76,50,74,47,75,46,96,51,51,38,28,31,43,35,37,35,66,36,36,29,67,44,76,43,73,69,100,54,39,35,39,33,28,50,65,58,96,62,71,49,74,43,70,75,43,96,52,54,40,50,76,48,84,42,83,43,73,47,76,58,96,87,43,79,40,85,47,67,45,57,43,37,36,94,90,49,110